Protein AF-A0A6V7K6Q7-F1 (afdb_monomer)

Mean predicted aligned error: 6.96 Å

Structure (mmCIF, N/CA/C/O backbone):
data_AF-A0A6V7K6Q7-F1
#
_entry.id   AF-A0A6V7K6Q7-F1
#
loop_
_atom_site.group_PDB
_atom_site.id
_atom_site.type_symbol
_atom_site.label_atom_id
_atom_site.label_alt_id
_atom_site.label_comp_id
_atom_site.label_asym_id
_atom_site.label_entity_id
_atom_site.label_seq_id
_atom_site.pdbx_PDB_ins_code
_atom_site.Cartn_x
_atom_site.Cartn_y
_atom_site.Cartn_z
_atom_site.occupancy
_atom_site.B_iso_or_equiv
_atom_site.auth_seq_id
_atom_site.auth_comp_id
_atom_site.auth_asym_id
_atom_site.auth_atom_id
_atom_site.pdbx_PDB_model_num
ATOM 1 N N . LEU A 1 1 ? 17.589 23.867 0.047 1.00 34.94 1 LEU A N 1
ATOM 2 C CA . LEU A 1 1 ? 17.918 23.330 -1.289 1.00 34.94 1 LEU A CA 1
ATOM 3 C C . LEU A 1 1 ? 17.128 22.039 -1.434 1.00 34.94 1 LEU A C 1
ATOM 5 O O . LEU A 1 1 ? 17.475 21.078 -0.772 1.00 34.94 1 LEU A O 1
ATOM 9 N N . GLY A 1 2 ? 16.017 22.070 -2.167 1.00 37.06 2 GLY A N 1
ATOM 10 C CA . GLY A 1 2 ? 15.217 20.889 -2.495 1.00 37.06 2 GLY A CA 1
ATOM 11 C C . GLY A 1 2 ? 15.203 20.772 -4.010 1.00 37.06 2 GLY A C 1
ATOM 12 O O . GLY A 1 2 ? 14.920 21.759 -4.696 1.00 37.06 2 GLY A O 1
ATOM 13 N N . GLU A 1 3 ? 15.655 19.635 -4.516 1.00 47.44 3 GLU A N 1
ATOM 14 C CA . GLU A 1 3 ? 15.979 19.444 -5.921 1.00 47.44 3 GLU A CA 1
ATOM 15 C C . GLU A 1 3 ? 14.727 19.420 -6.801 1.00 47.44 3 GLU A C 1
ATOM 17 O O . GLU A 1 3 ? 13.696 18.831 -6.486 1.00 47.44 3 GLU A O 1
ATOM 22 N N . ARG A 1 4 ? 14.841 20.110 -7.937 1.00 48.97 4 ARG A N 1
ATOM 23 C CA . ARG A 1 4 ? 13.902 20.060 -9.053 1.00 48.97 4 ARG A CA 1
ATOM 24 C C . ARG A 1 4 ? 14.129 18.744 -9.793 1.00 48.97 4 ARG A C 1
ATOM 26 O O . ARG A 1 4 ? 15.151 18.620 -10.460 1.00 48.97 4 ARG A O 1
ATOM 33 N N . GLY A 1 5 ? 13.179 17.814 -9.751 1.00 43.09 5 GLY A N 1
ATOM 34 C CA . GLY A 1 5 ? 13.264 16.632 -10.611 1.00 43.09 5 GLY A CA 1
ATOM 35 C C . GLY A 1 5 ? 12.288 15.508 -10.290 1.00 43.09 5 GLY A C 1
ATOM 36 O O . GLY A 1 5 ? 12.715 14.469 -9.819 1.00 43.09 5 GLY A O 1
ATOM 37 N N . SER A 1 6 ? 11.001 15.687 -10.597 1.00 49.94 6 SER A N 1
ATOM 38 C CA . SER A 1 6 ? 10.108 14.545 -10.902 1.00 49.94 6 SER A CA 1
ATOM 39 C C . SER A 1 6 ? 8.822 14.950 -11.626 1.00 49.94 6 SER A C 1
ATOM 41 O O . SER A 1 6 ? 8.219 14.123 -12.296 1.00 49.94 6 SER A O 1
ATOM 43 N N . GLY A 1 7 ? 8.406 16.221 -11.589 1.00 40.91 7 GLY A N 1
ATOM 44 C CA . GLY A 1 7 ? 7.337 16.724 -12.467 1.00 40.91 7 GLY A CA 1
ATOM 45 C C . GLY A 1 7 ? 5.934 16.149 -12.215 1.00 40.91 7 GLY A C 1
ATOM 46 O O . GLY A 1 7 ? 4.991 16.588 -12.868 1.00 40.91 7 GLY A O 1
ATOM 47 N N . GLN A 1 8 ? 5.754 15.249 -11.249 1.00 47.81 8 GLN A N 1
ATOM 48 C CA . GLN A 1 8 ? 4.438 14.865 -10.753 1.00 47.81 8 GLN A CA 1
ATOM 49 C C . GLN A 1 8 ? 4.015 15.877 -9.690 1.00 47.81 8 GLN A C 1
ATOM 51 O O . GLN A 1 8 ? 4.486 15.869 -8.556 1.00 47.81 8 GLN A O 1
ATOM 56 N N . ARG A 1 9 ? 3.145 16.813 -10.080 1.00 43.91 9 ARG A N 1
ATOM 57 C CA . ARG A 1 9 ? 2.329 17.533 -9.100 1.00 43.91 9 ARG A CA 1
ATOM 58 C C . ARG A 1 9 ? 1.417 16.498 -8.448 1.00 43.91 9 ARG A C 1
ATOM 60 O O . ARG A 1 9 ? 0.738 15.789 -9.184 1.00 43.91 9 ARG A O 1
ATOM 67 N N . VAL A 1 10 ? 1.376 16.456 -7.118 1.00 51.34 10 VAL A N 1
ATOM 68 C CA . VAL A 1 10 ? 0.262 15.836 -6.390 1.00 51.34 10 VAL A CA 1
ATOM 69 C C . VAL A 1 10 ? -1.001 16.539 -6.897 1.00 51.34 10 VAL A C 1
ATOM 71 O O . VAL A 1 10 ? -1.166 17.744 -6.691 1.00 51.34 10 VAL A O 1
ATOM 74 N N . GLN A 1 11 ? -1.792 15.860 -7.726 1.00 51.56 11 GLN A N 1
ATOM 75 C CA . GLN A 1 11 ? -3.045 16.400 -8.245 1.00 51.56 11 GLN A CA 1
ATOM 76 C C . GLN A 1 11 ? -4.146 15.998 -7.270 1.00 51.56 11 GLN A C 1
ATOM 78 O O . GLN A 1 11 ? -4.738 14.945 -7.438 1.00 51.56 11 GLN A O 1
ATOM 83 N N . GLY A 1 12 ? -4.389 16.839 -6.265 1.00 63.19 12 GLY A N 1
ATOM 84 C CA . GLY A 1 12 ? -5.390 16.566 -5.238 1.00 63.19 12 GLY A CA 1
ATOM 85 C C . GLY A 1 12 ? -5.274 17.499 -4.030 1.00 63.19 12 GLY A C 1
ATOM 86 O O . GLY A 1 12 ? -4.209 18.102 -3.834 1.00 63.19 12 GLY A O 1
ATOM 87 N N . PRO A 1 13 ? -6.344 17.715 -3.240 1.00 74.50 13 PRO A N 1
ATOM 88 C CA . PRO A 1 13 ? -6.208 18.189 -1.864 1.00 74.50 13 PRO A CA 1
ATOM 89 C C . PRO A 1 13 ? -5.241 17.305 -1.066 1.00 74.50 13 PRO A C 1
ATOM 91 O O . PRO A 1 13 ? -5.173 16.098 -1.253 1.00 74.50 13 PRO A O 1
ATOM 94 N N . VAL A 1 14 ? -4.504 17.911 -0.134 1.00 84.69 14 VAL A N 1
ATOM 95 C CA . VAL A 1 14 ? -3.677 17.146 0.808 1.00 84.69 14 VAL A CA 1
ATOM 96 C C . VAL A 1 14 ? -4.605 16.284 1.667 1.00 84.69 14 VAL A C 1
ATOM 98 O O . VAL A 1 14 ? -5.422 16.822 2.414 1.00 84.69 14 VAL A O 1
ATOM 101 N N . GLN A 1 15 ? -4.488 14.966 1.530 1.00 92.56 15 GLN A N 1
ATOM 102 C CA . GLN A 1 15 ? -5.178 13.982 2.357 1.00 92.56 15 GLN A CA 1
ATOM 103 C C . GLN A 1 15 ? -4.414 13.788 3.677 1.00 92.56 15 GLN A C 1
ATOM 105 O O . GLN A 1 15 ? -3.200 13.585 3.662 1.00 92.56 15 GLN A O 1
ATOM 110 N N . ASP A 1 16 ? -5.110 13.842 4.816 1.00 95.44 16 ASP A N 1
ATOM 111 C CA . ASP A 1 16 ? -4.524 13.530 6.125 1.00 95.44 16 ASP A CA 1
ATOM 112 C C . ASP A 1 16 ? -4.813 12.072 6.503 1.00 95.44 16 ASP A C 1
ATOM 114 O O . ASP A 1 16 ? -5.966 11.660 6.661 1.00 95.44 16 ASP A O 1
ATOM 118 N N . PHE A 1 17 ? -3.748 11.284 6.657 1.00 95.62 17 PHE A N 1
ATOM 119 C CA . PHE A 1 17 ? -3.834 9.862 6.988 1.00 95.62 17 PHE A CA 1
ATOM 120 C C . PHE A 1 17 ? -4.597 9.599 8.293 1.00 95.62 17 PHE A C 1
ATOM 122 O O . PHE A 1 17 ? -5.417 8.681 8.358 1.00 95.62 17 PHE A O 1
ATOM 129 N N . ASN A 1 18 ? -4.349 10.391 9.339 1.00 96.06 18 ASN A N 1
ATOM 130 C CA . ASN A 1 18 ? -4.951 10.155 10.645 1.00 96.06 18 ASN A CA 1
ATOM 131 C C . ASN A 1 18 ? -6.439 10.493 10.633 1.00 96.06 18 ASN A C 1
ATOM 133 O O . ASN A 1 18 ? -7.230 9.724 11.180 1.00 96.06 18 ASN A O 1
ATOM 137 N N . GLU A 1 19 ? -6.833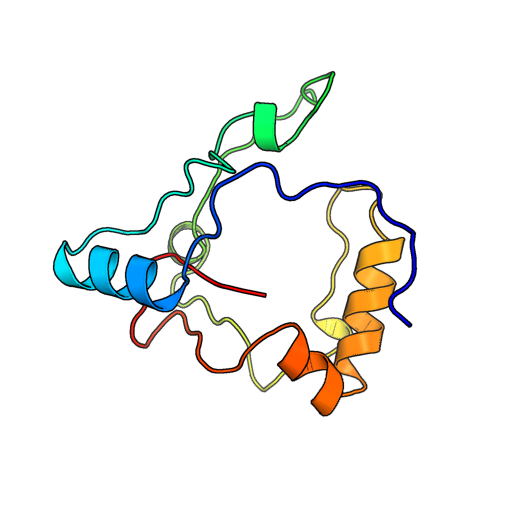 11.588 9.983 1.00 97.00 19 GLU A N 1
ATOM 138 C CA . GLU A 1 19 ? -8.242 11.950 9.825 1.00 97.00 19 GLU A CA 1
ATOM 139 C C . GLU A 1 19 ? -9.006 10.883 9.033 1.00 97.00 19 GLU A C 1
ATOM 141 O O . GLU A 1 19 ? -10.045 10.407 9.495 1.00 97.00 19 GLU A O 1
ATOM 146 N N . LEU A 1 20 ? -8.472 10.448 7.887 1.00 97.25 20 LEU A N 1
ATOM 147 C CA . LEU A 1 20 ? -9.103 9.426 7.046 1.00 97.25 20 LEU A CA 1
ATOM 148 C C . LEU A 1 20 ? -9.202 8.071 7.756 1.00 97.25 20 LEU A C 1
ATOM 150 O O . LEU A 1 20 ? -10.257 7.428 7.722 1.00 97.25 20 LEU A O 1
ATOM 154 N N . ARG A 1 21 ? -8.140 7.654 8.461 1.00 97.38 21 ARG A N 1
ATOM 155 C CA . ARG A 1 21 ? -8.142 6.430 9.274 1.00 97.38 21 ARG A CA 1
ATOM 156 C C . ARG A 1 21 ? -9.207 6.501 10.365 1.00 97.38 21 ARG A C 1
ATOM 158 O O . ARG A 1 21 ? -9.991 5.566 10.502 1.00 97.38 21 ARG A O 1
ATOM 165 N N . GLN A 1 22 ? -9.282 7.604 11.112 1.00 97.69 22 GLN A N 1
ATOM 166 C CA . GLN A 1 22 ? -10.280 7.774 12.176 1.00 97.69 22 GLN A CA 1
ATOM 167 C C . GLN A 1 22 ? -11.712 7.794 11.640 1.00 97.69 22 GLN A C 1
ATOM 169 O O . GLN A 1 22 ? -12.592 7.182 12.243 1.00 97.69 22 GLN A O 1
ATOM 174 N N . GLN A 1 23 ? -11.950 8.435 10.495 1.00 97.81 23 GLN A N 1
ATOM 175 C CA . GLN A 1 23 ? -13.259 8.419 9.844 1.00 97.81 23 GLN A CA 1
ATOM 176 C C . GLN A 1 23 ? -13.688 6.985 9.524 1.00 97.81 23 GLN A C 1
ATOM 178 O O . GLN A 1 23 ? -14.757 6.571 9.967 1.00 97.81 23 GLN A O 1
ATOM 183 N N . CYS A 1 24 ? -12.825 6.211 8.861 1.00 98.06 24 CYS A N 1
ATOM 184 C CA . CYS A 1 24 ? -13.101 4.824 8.485 1.00 98.06 24 CYS A CA 1
ATOM 185 C C . CYS A 1 24 ? -13.313 3.909 9.703 1.00 98.06 24 CYS A C 1
ATOM 187 O O . CYS A 1 24 ? -14.255 3.116 9.731 1.00 98.06 24 CYS A O 1
ATOM 189 N N . LEU A 1 25 ? -12.494 4.067 10.749 1.00 97.62 25 LEU A N 1
ATOM 190 C CA . LEU A 1 25 ? -12.681 3.350 12.014 1.00 97.62 25 LEU A CA 1
ATOM 191 C C . LEU A 1 25 ? -14.025 3.698 12.667 1.00 97.62 25 LEU A C 1
ATOM 193 O O . LEU A 1 25 ? -14.714 2.809 13.161 1.00 97.62 25 LEU A O 1
ATOM 197 N N . SER A 1 26 ? -14.422 4.974 12.648 1.00 97.75 26 SER A N 1
ATOM 198 C CA . SER A 1 26 ? -15.679 5.423 13.257 1.00 97.75 26 SER A CA 1
ATOM 199 C C . SER A 1 26 ? -16.926 4.961 12.496 1.00 97.75 26 SER A C 1
ATOM 201 O O . SER A 1 26 ? -17.953 4.686 13.115 1.00 97.75 26 SER A O 1
ATOM 203 N N . SER A 1 27 ? -16.844 4.842 11.168 1.00 97.56 27 SER A N 1
ATOM 204 C CA . SER A 1 27 ? -17.925 4.340 10.314 1.00 97.56 27 SER A CA 1
ATOM 205 C C . SER A 1 27 ? -17.947 2.815 10.189 1.00 97.5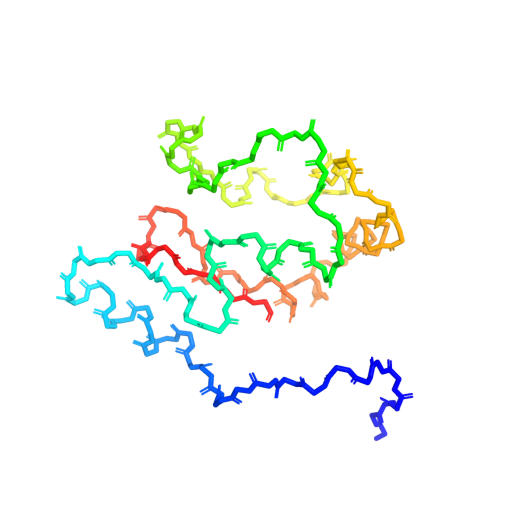6 27 SER A C 1
ATOM 207 O O . SER A 1 27 ? -18.926 2.271 9.679 1.00 97.56 27 SER A O 1
ATOM 209 N N . GLY A 1 28 ? -16.892 2.118 10.629 1.00 96.75 28 GLY A N 1
ATOM 210 C CA . GLY A 1 28 ? -16.737 0.674 10.436 1.00 96.75 28 GLY A CA 1
ATOM 211 C C . GLY A 1 28 ? -16.552 0.281 8.967 1.00 96.75 28 GLY A C 1
ATOM 212 O O . GLY A 1 28 ? -16.924 -0.825 8.578 1.00 96.75 28 GLY A O 1
ATOM 213 N N . SER A 1 29 ? -16.023 1.189 8.143 1.00 97.50 29 SER A N 1
ATOM 214 C CA . SER A 1 29 ? -15.760 0.962 6.720 1.00 97.50 29 SER A CA 1
ATOM 215 C C . SER A 1 29 ? -14.263 0.877 6.439 1.00 97.50 29 SER A C 1
ATOM 217 O O . SER A 1 29 ? -13.442 1.358 7.214 1.00 97.50 29 SER A O 1
ATOM 219 N N . LEU A 1 30 ? -13.901 0.289 5.299 1.00 98.06 30 LEU A N 1
ATOM 220 C CA . LEU A 1 30 ? -12.531 0.330 4.796 1.00 98.06 30 LEU A CA 1
ATOM 221 C C . LEU A 1 30 ? -12.366 1.520 3.853 1.00 98.06 30 LEU A C 1
ATOM 223 O O . LEU A 1 30 ? -13.270 1.827 3.080 1.00 98.06 30 LEU A O 1
ATOM 227 N N . PHE A 1 31 ? -11.208 2.167 3.913 1.00 98.19 31 PHE A N 1
ATOM 228 C CA . PHE A 1 31 ? -10.873 3.304 3.069 1.00 98.19 31 PHE A CA 1
ATOM 229 C C . PHE A 1 31 ? -10.838 2.915 1.587 1.00 98.19 31 PHE A C 1
ATOM 231 O O . PHE A 1 31 ? -10.292 1.869 1.217 1.00 98.19 31 PHE A O 1
ATOM 238 N N . GLU A 1 32 ? -11.400 3.779 0.747 1.00 97.69 32 GLU A N 1
ATOM 239 C CA . GLU A 1 32 ? -11.307 3.736 -0.710 1.00 97.69 32 GLU A CA 1
ATOM 240 C C . GLU A 1 32 ? -10.762 5.079 -1.192 1.00 97.69 32 GLU A C 1
ATOM 242 O O . GLU A 1 32 ? -11.334 6.128 -0.894 1.00 97.69 32 GLU A O 1
ATOM 247 N N . ASP A 1 33 ? -9.649 5.054 -1.925 1.00 95.94 33 ASP A N 1
ATOM 248 C CA . ASP A 1 33 ? -9.019 6.277 -2.408 1.00 95.94 33 ASP A CA 1
ATOM 249 C C . ASP A 1 33 ? -9.707 6.780 -3.683 1.00 95.94 3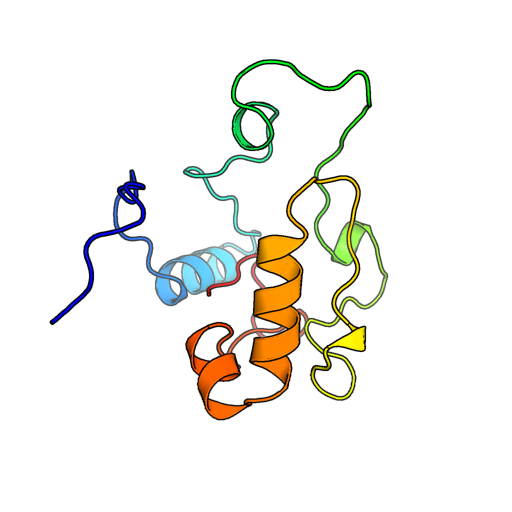3 ASP A C 1
ATOM 251 O O . ASP A 1 33 ? -9.656 6.150 -4.742 1.00 95.94 33 ASP A O 1
ATOM 255 N N . HIS A 1 34 ? -10.358 7.937 -3.588 1.00 93.00 34 HIS A N 1
ATOM 256 C CA . HIS A 1 34 ? -11.001 8.581 -4.731 1.00 93.00 34 HIS A CA 1
ATOM 257 C C . HIS A 1 34 ? -10.000 9.221 -5.705 1.00 93.00 34 HIS A C 1
ATOM 259 O O . HIS A 1 34 ? -10.352 9.426 -6.868 1.00 93.00 34 HIS A O 1
ATOM 265 N N . GLU A 1 35 ? -8.780 9.536 -5.260 1.00 92.00 35 GLU A N 1
ATOM 266 C CA . GLU A 1 35 ? -7.717 10.074 -6.121 1.00 92.00 35 GLU A CA 1
ATOM 267 C C . GLU A 1 35 ? -6.979 8.964 -6.877 1.0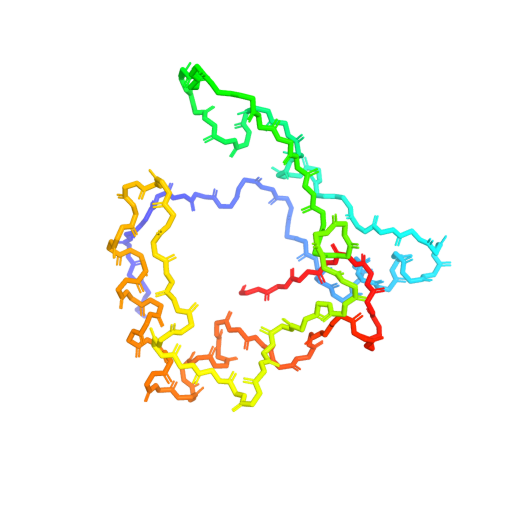0 92.00 35 GLU A C 1
ATOM 269 O O . GLU A 1 35 ? -6.469 9.196 -7.976 1.00 92.00 35 GLU A O 1
ATOM 274 N N . PHE A 1 36 ? -7.001 7.742 -6.340 1.00 93.62 36 PHE A N 1
ATOM 275 C CA . PHE A 1 36 ? -6.428 6.550 -6.958 1.00 93.62 36 PHE A CA 1
ATOM 276 C C . PHE A 1 36 ? -7.407 5.356 -6.930 1.00 93.62 36 PHE A C 1
ATOM 278 O O . PHE A 1 36 ? -7.193 4.370 -6.219 1.00 93.62 36 PHE A O 1
ATOM 285 N N . PRO A 1 37 ? -8.507 5.416 -7.709 1.00 94.75 37 PRO A N 1
ATOM 286 C CA . PRO A 1 37 ? -9.562 4.407 -7.658 1.00 94.75 37 PRO A CA 1
ATOM 287 C C . PRO A 1 37 ? -9.096 3.040 -8.181 1.00 94.75 37 PRO A C 1
ATOM 289 O O . PRO A 1 37 ? -8.268 2.956 -9.086 1.00 94.75 37 PRO A O 1
ATOM 292 N N . ALA A 1 38 ? -9.694 1.955 -7.688 1.00 95.44 38 ALA A N 1
ATOM 293 C CA . ALA A 1 38 ? -9.403 0.574 -8.094 1.00 95.44 38 ALA A CA 1
ATOM 294 C C . ALA A 1 38 ? -9.977 0.212 -9.489 1.00 95.44 38 ALA A C 1
ATOM 296 O O . ALA A 1 38 ? -10.800 -0.691 -9.638 1.00 95.44 38 ALA A O 1
ATOM 297 N N . ILE A 1 39 ? -9.571 0.948 -10.529 1.00 92.00 39 ILE A N 1
ATOM 298 C CA . ILE A 1 39 ? -10.033 0.813 -11.920 1.00 92.00 39 ILE A CA 1
ATOM 299 C C . ILE A 1 39 ? -8.861 0.882 -12.911 1.00 92.00 39 ILE A C 1
ATOM 301 O O . ILE A 1 39 ? -7.755 1.296 -12.568 1.00 92.00 39 ILE A O 1
ATOM 305 N N . ASP A 1 40 ? -9.109 0.506 -14.169 1.00 89.81 40 ASP A N 1
ATOM 306 C CA . ASP A 1 40 ? -8.077 0.409 -15.216 1.00 89.81 40 ASP A CA 1
ATOM 307 C C . ASP A 1 40 ? -7.273 1.706 -15.429 1.00 89.81 40 ASP A C 1
ATOM 309 O O . ASP A 1 40 ? -6.089 1.640 -15.761 1.00 89.81 40 ASP A O 1
ATOM 313 N N . SER A 1 41 ? -7.883 2.882 -15.232 1.00 89.25 41 SER A N 1
ATOM 314 C CA . SER A 1 41 ? -7.201 4.172 -15.422 1.00 89.25 41 SER A CA 1
ATOM 315 C C . SER A 1 41 ? -6.086 4.429 -14.409 1.00 89.25 41 SER A C 1
ATOM 317 O O . SER A 1 41 ? -5.190 5.217 -14.698 1.00 89.25 41 SER A O 1
ATOM 319 N N . SER A 1 42 ? -6.121 3.767 -13.251 1.00 91.75 42 SER A N 1
ATOM 320 C CA . SER A 1 42 ? -5.066 3.850 -12.232 1.00 91.75 42 SER A CA 1
ATOM 321 C C . SER A 1 42 ? -3.880 2.939 -12.554 1.00 91.75 42 SER A C 1
ATOM 323 O O . SER A 1 42 ? -2.780 3.149 -12.052 1.00 91.75 42 SER A O 1
ATOM 325 N N . LEU A 1 43 ? -4.081 1.941 -13.421 1.00 87.50 43 LEU A N 1
ATOM 326 C CA . LEU A 1 43 ? -3.032 1.018 -13.848 1.00 87.50 43 LEU A CA 1
ATOM 327 C C . LEU A 1 43 ? -2.331 1.481 -15.131 1.00 87.50 43 LEU A C 1
ATOM 329 O O . LEU A 1 43 ? -1.118 1.315 -15.265 1.00 87.50 43 LEU A O 1
ATOM 333 N N . TYR A 1 44 ? -3.077 2.030 -16.099 1.00 82.50 44 TYR A N 1
ATOM 334 C CA . TYR A 1 44 ? -2.555 2.284 -17.446 1.00 82.50 44 TYR A CA 1
ATOM 335 C C . TYR A 1 44 ? -3.008 3.627 -18.017 1.00 82.50 44 TYR A C 1
ATOM 337 O O . TYR A 1 44 ? -4.192 3.948 -18.036 1.00 82.50 44 TYR A O 1
ATOM 345 N N . PHE A 1 45 ? -2.068 4.359 -18.620 1.00 74.19 45 PHE A N 1
ATOM 346 C CA . PHE A 1 45 ? -2.355 5.616 -19.325 1.00 74.19 45 PHE A CA 1
ATOM 347 C C . PHE A 1 45 ? -2.837 5.435 -20.772 1.00 74.19 45 PHE A C 1
ATOM 349 O O . PHE A 1 45 ? -3.353 6.381 -21.361 1.00 74.19 45 PHE A O 1
ATOM 356 N N . SER A 1 46 ? -2.616 4.268 -21.391 1.00 72.75 46 SER A N 1
ATOM 357 C CA . SER A 1 46 ? -2.832 4.098 -22.837 1.00 72.75 46 SER A CA 1
ATOM 358 C C . SER A 1 46 ? -3.525 2.794 -23.221 1.00 72.75 46 SER A C 1
ATOM 360 O O . SER A 1 46 ? -4.646 2.828 -23.724 1.00 72.75 46 SER A O 1
ATOM 362 N N . LYS A 1 47 ? -2.879 1.640 -23.024 1.00 72.75 47 LYS A N 1
ATOM 363 C CA . LYS A 1 47 ? -3.403 0.345 -23.471 1.00 72.75 47 LYS A CA 1
ATOM 364 C C . LYS A 1 47 ? -3.538 -0.615 -22.299 1.00 72.75 47 LYS A C 1
ATOM 366 O O . LYS A 1 47 ? -2.549 -0.924 -21.641 1.00 72.75 47 LYS A O 1
ATOM 371 N N . ARG A 1 48 ? -4.754 -1.125 -22.097 1.00 73.25 48 ARG A N 1
ATOM 372 C CA . ARG A 1 48 ? -5.009 -2.230 -21.173 1.00 73.25 48 ARG A CA 1
ATOM 373 C C . ARG A 1 48 ? -4.251 -3.477 -21.667 1.00 73.25 48 ARG A C 1
ATOM 375 O O . ARG A 1 48 ? -4.369 -3.809 -22.852 1.00 73.25 48 ARG A O 1
ATOM 382 N N . PRO A 1 49 ? -3.462 -4.151 -20.817 1.00 73.12 49 PRO A N 1
ATOM 383 C CA . PRO A 1 49 ? -2.863 -5.431 -21.164 1.00 73.12 49 PRO A CA 1
ATOM 384 C C . PRO A 1 49 ? -3.955 -6.475 -21.417 1.00 73.12 49 PRO A C 1
ATOM 386 O O . PRO A 1 49 ? -5.054 -6.386 -20.875 1.00 73.12 49 PRO A O 1
ATOM 389 N N . ASP A 1 50 ? -3.646 -7.482 -22.234 1.00 79.75 50 ASP A N 1
ATOM 390 C CA . ASP A 1 50 ? -4.561 -8.586 -22.568 1.00 79.75 50 ASP A CA 1
ATOM 391 C C . ASP A 1 50 ? -4.633 -9.616 -21.426 1.00 79.75 50 ASP A C 1
ATOM 393 O O . ASP A 1 50 ? -4.355 -10.804 -21.585 1.00 79.75 50 ASP A O 1
ATOM 397 N N . ARG A 1 51 ? -4.869 -9.117 -20.210 1.00 81.06 51 ARG A N 1
ATOM 398 C CA . ARG A 1 51 ? -4.899 -9.882 -18.966 1.00 81.06 51 ARG A CA 1
ATOM 399 C C . ARG A 1 51 ? -6.040 -9.387 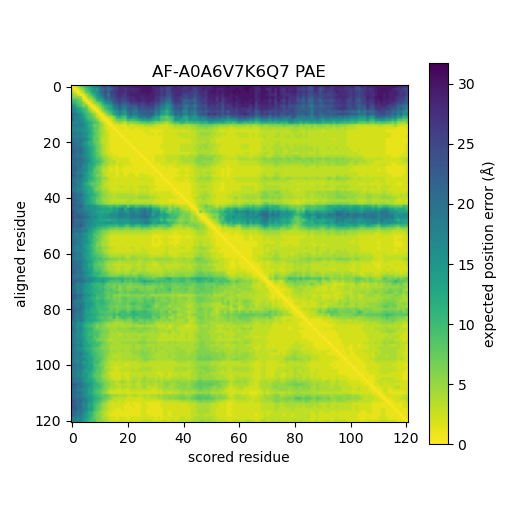-18.093 1.00 81.06 51 ARG A C 1
ATOM 401 O O . ARG A 1 51 ? -6.329 -8.190 -18.029 1.00 81.06 51 ARG A O 1
ATOM 408 N N . TYR A 1 52 ? -6.686 -10.329 -17.418 1.00 86.69 52 TYR A N 1
ATOM 409 C CA . TYR A 1 52 ? -7.671 -10.013 -16.397 1.00 86.69 52 TYR A CA 1
ATOM 410 C C . TYR A 1 52 ? -6.952 -9.615 -15.110 1.00 86.69 52 TYR A C 1
ATOM 412 O O . TYR A 1 52 ? -6.052 -10.324 -14.662 1.00 86.69 52 TYR A O 1
ATOM 420 N N . ILE A 1 53 ? -7.339 -8.473 -14.549 1.00 90.69 53 ILE A N 1
ATOM 421 C CA . ILE A 1 53 ? -6.783 -7.929 -13.314 1.00 90.69 53 ILE A CA 1
ATOM 422 C C . ILE A 1 53 ? -7.949 -7.580 -12.409 1.00 90.69 53 ILE A C 1
ATOM 424 O O . ILE A 1 53 ? -8.931 -6.980 -12.847 1.00 90.69 53 ILE A O 1
ATOM 428 N N . GLU A 1 54 ? -7.812 -7.985 -11.157 1.00 94.12 54 GLU A N 1
ATOM 429 C CA . GLU A 1 54 ? -8.764 -7.767 -10.084 1.00 94.12 54 GLU A CA 1
ATOM 430 C C . GLU A 1 54 ? -8.005 -7.125 -8.924 1.00 94.12 54 GLU A C 1
ATOM 432 O O . GLU A 1 54 ? -6.925 -7.586 -8.547 1.00 94.12 54 GLU A O 1
ATOM 437 N N . TRP A 1 55 ? -8.556 -6.044 -8.381 1.00 96.12 55 TRP A N 1
ATOM 438 C CA . TRP A 1 55 ? -8.016 -5.400 -7.193 1.00 96.12 55 TRP A CA 1
ATOM 439 C C . TRP A 1 55 ? -8.487 -6.164 -5.959 1.00 96.12 55 TRP A C 1
ATOM 441 O O . TRP A 1 55 ? -9.684 -6.382 -5.797 1.00 96.12 55 TRP A O 1
ATOM 451 N N . LYS A 1 56 ? -7.546 -6.555 -5.099 1.00 97.44 56 LYS A N 1
ATOM 452 C CA . LYS A 1 56 ? -7.817 -7.251 -3.839 1.00 97.44 56 LYS A CA 1
ATOM 453 C C . LYS A 1 56 ? -7.024 -6.622 -2.708 1.00 97.44 56 LYS A C 1
ATOM 455 O O . LYS A 1 56 ? -5.855 -6.277 -2.880 1.00 97.44 56 LYS A O 1
ATOM 460 N N . ARG A 1 57 ? -7.645 -6.502 -1.541 1.00 97.81 57 ARG A N 1
ATOM 461 C CA . ARG A 1 57 ? -6.981 -6.156 -0.284 1.00 97.81 57 ARG A CA 1
ATOM 462 C C . ARG A 1 57 ? -6.194 -7.367 0.234 1.00 97.81 57 ARG A C 1
ATOM 464 O O . ARG A 1 57 ? -6.548 -8.502 -0.077 1.00 97.81 57 ARG A O 1
ATOM 471 N N . PRO A 1 58 ? -5.173 -7.173 1.084 1.00 97.12 58 PRO A N 1
ATOM 472 C CA . PRO A 1 58 ? -4.363 -8.283 1.600 1.00 97.12 58 PRO A CA 1
ATOM 473 C C . PRO A 1 58 ? -5.160 -9.390 2.311 1.00 97.12 58 PRO A C 1
ATOM 475 O O . PRO A 1 58 ? -4.861 -10.565 2.115 1.00 97.12 58 PRO A O 1
ATOM 478 N N . PHE A 1 59 ? -6.228 -9.043 3.037 1.00 96.50 59 PHE A N 1
ATOM 479 C CA . PHE A 1 59 ? -7.136 -10.012 3.675 1.00 96.50 59 PHE A CA 1
ATOM 480 C C . PHE A 1 59 ? -7.966 -10.856 2.691 1.00 96.50 59 PHE A C 1
ATOM 482 O O . PHE A 1 59 ? -8.533 -11.871 3.075 1.00 96.50 59 PHE A O 1
ATOM 489 N N . GLU A 1 60 ? -8.048 -10.461 1.420 1.00 97.44 60 GLU A N 1
ATOM 490 C CA . GLU A 1 60 ? -8.697 -11.245 0.359 1.00 97.44 60 GLU A CA 1
ATOM 491 C C . GLU A 1 60 ? -7.705 -12.189 -0.348 1.00 97.44 60 GLU A C 1
ATOM 493 O O . GLU A 1 60 ? -8.093 -12.961 -1.228 1.00 97.44 60 GLU A O 1
ATOM 498 N N . ILE A 1 61 ? -6.417 -12.104 0.010 1.00 96.88 61 ILE A N 1
ATOM 499 C CA . ILE A 1 61 ? -5.308 -12.860 -0.588 1.00 96.88 61 ILE A CA 1
ATOM 500 C C . ILE A 1 61 ? -4.727 -13.862 0.419 1.00 96.88 61 ILE A C 1
ATOM 502 O O . ILE A 1 61 ? -4.373 -14.975 0.032 1.00 96.88 61 ILE A O 1
ATOM 506 N N . ALA A 1 62 ? -4.624 -13.481 1.694 1.00 95.69 62 ALA A N 1
ATOM 507 C CA . ALA A 1 62 ? -4.051 -14.295 2.762 1.00 95.69 62 ALA A CA 1
ATOM 508 C C . ALA A 1 62 ? -4.878 -14.196 4.054 1.00 95.69 62 ALA A C 1
ATOM 510 O O . ALA A 1 62 ? -5.429 -13.141 4.356 1.00 95.69 62 ALA A O 1
ATOM 511 N N . ASP A 1 63 ? -4.905 -15.278 4.840 1.00 94.25 63 ASP A N 1
ATOM 512 C CA . ASP A 1 63 ? -5.690 -15.359 6.084 1.00 94.25 63 ASP A CA 1
ATOM 513 C C . ASP A 1 63 ? -5.172 -14.425 7.193 1.00 94.25 63 ASP A C 1
ATOM 515 O O . ASP A 1 63 ? -5.948 -13.926 8.004 1.00 94.25 63 ASP A O 1
ATOM 519 N N . ASN A 1 64 ? -3.856 -14.196 7.244 1.00 93.81 64 ASN A N 1
ATOM 520 C CA . ASN A 1 64 ? -3.204 -13.342 8.239 1.00 93.81 64 ASN A CA 1
ATOM 521 C C . ASN A 1 64 ? -2.140 -12.454 7.569 1.00 93.81 64 ASN A C 1
ATOM 523 O O . ASN A 1 64 ? -0.947 -12.764 7.653 1.00 93.81 64 ASN A O 1
ATOM 527 N N . PRO A 1 65 ? -2.543 -11.406 6.827 1.00 95.19 65 PRO A N 1
ATOM 528 C CA . PRO A 1 65 ? -1.600 -10.507 6.183 1.00 95.19 65 PRO A CA 1
ATOM 529 C C . PRO A 1 65 ? -0.806 -9.731 7.236 1.00 95.19 65 PRO A C 1
ATOM 531 O O . PRO A 1 65 ? -1.352 -9.246 8.221 1.00 95.19 65 PRO A O 1
ATOM 534 N N . GLN A 1 66 ? 0.492 -9.596 6.999 1.00 92.88 66 GLN A N 1
ATOM 535 C CA . GLN A 1 66 ? 1.417 -8.866 7.858 1.00 92.88 66 GLN A CA 1
ATOM 536 C C . GLN A 1 66 ? 2.137 -7.830 7.006 1.00 92.88 66 GLN A C 1
ATOM 538 O O . GLN A 1 66 ? 2.508 -8.122 5.869 1.00 92.88 66 GLN A O 1
ATOM 543 N N . LEU A 1 67 ? 2.326 -6.622 7.542 1.00 91.19 67 LEU A N 1
ATOM 544 C CA . LEU A 1 67 ? 3.052 -5.575 6.820 1.00 91.19 67 LEU A CA 1
ATOM 545 C C . LEU A 1 67 ? 4.549 -5.901 6.780 1.00 91.19 67 LEU A C 1
ATOM 547 O O . LEU A 1 67 ? 5.188 -5.745 5.745 1.00 91.19 67 LEU A O 1
ATOM 551 N N . PHE A 1 68 ? 5.065 -6.428 7.892 1.00 89.56 68 PHE A N 1
ATOM 552 C CA . PHE A 1 68 ? 6.434 -6.896 8.053 1.00 89.56 68 PHE A CA 1
ATOM 553 C C . PHE A 1 68 ? 6.435 -8.182 8.879 1.00 89.56 68 PHE A C 1
ATOM 555 O O . PHE A 1 68 ? 5.750 -8.262 9.898 1.00 89.56 68 PHE A O 1
ATOM 562 N N . VAL A 1 69 ? 7.212 -9.182 8.463 1.00 85.69 69 VAL A N 1
ATOM 563 C CA . VAL A 1 69 ? 7.394 -10.440 9.201 1.00 85.69 69 VAL A CA 1
ATOM 564 C C . VAL A 1 69 ? 8.850 -10.511 9.629 1.00 85.69 69 VAL A C 1
ATOM 566 O O . VAL A 1 69 ? 9.736 -10.557 8.786 1.00 85.69 69 VAL A O 1
ATOM 569 N N . GLU A 1 70 ? 9.099 -10.490 10.940 1.00 84.75 70 GLU A N 1
ATOM 570 C CA . GLU A 1 70 ? 10.457 -10.523 11.517 1.00 84.75 70 GLU A CA 1
ATOM 571 C C . GLU A 1 70 ? 11.380 -9.373 11.047 1.00 84.75 70 GLU A C 1
ATOM 573 O O . GLU A 1 70 ? 12.606 -9.473 11.107 1.00 84.75 70 GLU A O 1
ATOM 578 N N . GLY A 1 71 ? 10.789 -8.245 10.635 1.00 86.94 71 GLY A N 1
ATOM 579 C CA . GLY A 1 71 ? 11.489 -7.048 10.169 1.00 86.94 71 GLY A CA 1
ATOM 580 C C . GLY A 1 71 ? 11.332 -6.821 8.667 1.00 86.94 71 GLY A C 1
ATOM 581 O O . GLY A 1 71 ? 10.339 -7.223 8.065 1.00 86.94 71 GLY A O 1
ATOM 582 N N . PHE A 1 72 ? 12.305 -6.128 8.080 1.00 88.06 72 PHE A N 1
ATOM 583 C CA . PHE A 1 72 ? 12.363 -5.833 6.651 1.00 88.06 72 PHE A CA 1
ATOM 584 C C . PHE A 1 72 ? 13.753 -6.137 6.103 1.00 88.06 72 PHE A C 1
ATOM 586 O O . PHE A 1 72 ? 14.779 -5.941 6.760 1.00 88.06 72 PHE A O 1
ATOM 593 N N . SER A 1 73 ? 13.784 -6.607 4.868 1.00 90.31 73 SER A N 1
ATOM 594 C CA . SER A 1 73 ? 14.979 -7.080 4.202 1.00 90.31 73 SER A CA 1
ATOM 595 C C . SER A 1 73 ? 14.902 -6.816 2.711 1.00 90.31 73 SER A C 1
ATOM 597 O O . SER A 1 73 ? 13.846 -6.863 2.085 1.00 90.31 73 SER A O 1
ATOM 599 N N . ARG A 1 74 ? 16.066 -6.653 2.084 1.00 87.31 74 ARG A N 1
ATOM 600 C CA . ARG A 1 74 ? 16.168 -6.586 0.622 1.00 87.31 74 ARG A CA 1
ATOM 601 C C . ARG A 1 74 ? 15.612 -7.835 -0.072 1.00 87.31 74 ARG A C 1
ATOM 603 O O . ARG A 1 74 ? 15.341 -7.783 -1.264 1.00 87.31 74 ARG A O 1
ATOM 610 N N . PHE A 1 75 ? 15.505 -8.956 0.648 1.00 87.44 75 PHE A N 1
ATOM 611 C CA . PHE A 1 75 ? 14.943 -10.207 0.133 1.00 87.44 75 PHE A CA 1
ATOM 612 C C . PHE A 1 75 ? 13.409 -10.205 0.083 1.00 87.44 75 PHE A C 1
ATOM 614 O O . PHE A 1 75 ? 12.843 -11.035 -0.628 1.00 87.44 75 PHE A O 1
ATOM 621 N N . ASP A 1 76 ? 12.759 -9.254 0.758 1.00 87.50 76 ASP A N 1
ATOM 622 C CA . ASP A 1 76 ? 11.301 -9.083 0.739 1.00 87.50 76 ASP A CA 1
ATOM 623 C C . ASP A 1 76 ? 10.831 -8.339 -0.523 1.00 87.50 76 ASP A C 1
ATOM 625 O O . ASP A 1 76 ? 9.641 -8.280 -0.821 1.00 87.50 76 ASP A O 1
ATOM 629 N N . VAL A 1 77 ? 11.770 -7.789 -1.302 1.00 85.00 77 VAL A N 1
ATOM 630 C CA . VAL A 1 77 ? 11.493 -7.073 -2.549 1.00 85.00 77 VAL A CA 1
ATOM 631 C C . VAL A 1 77 ? 11.654 -8.022 -3.733 1.00 85.00 77 VAL A C 1
ATOM 633 O O . VAL A 1 77 ? 12.766 -8.395 -4.110 1.00 85.00 77 VAL A O 1
ATOM 636 N N . GLN A 1 78 ? 10.535 -8.388 -4.354 1.00 87.06 78 GLN A N 1
ATOM 637 C CA . GLN A 1 78 ? 10.503 -9.239 -5.542 1.00 87.06 78 GLN A CA 1
ATOM 638 C C . GLN A 1 78 ? 9.833 -8.512 -6.706 1.00 87.06 78 GLN A C 1
ATOM 640 O O . GLN A 1 78 ? 8.777 -7.904 -6.547 1.00 87.06 78 GLN A O 1
ATOM 645 N N . GLN A 1 79 ? 10.455 -8.573 -7.887 1.00 87.88 79 GLN A N 1
ATOM 646 C CA . GLN A 1 79 ? 9.902 -7.946 -9.083 1.00 87.88 79 GLN A CA 1
ATOM 647 C C . GLN A 1 79 ? 8.688 -8.717 -9.586 1.00 87.88 79 GLN A C 1
ATOM 649 O O . GLN A 1 79 ? 8.765 -9.917 -9.849 1.00 87.88 79 GLN A O 1
ATOM 654 N N . GLY A 1 80 ? 7.579 -7.993 -9.730 1.00 89.00 80 GLY A N 1
ATOM 655 C CA . GLY A 1 80 ? 6.402 -8.469 -10.439 1.00 89.00 80 GLY A CA 1
ATOM 656 C C . GLY A 1 80 ? 6.579 -8.376 -11.955 1.00 89.00 80 GLY A C 1
ATOM 657 O O . GLY A 1 80 ? 7.676 -8.461 -12.499 1.00 89.00 80 GLY A O 1
ATOM 658 N N . GLU A 1 81 ? 5.476 -8.172 -12.667 1.00 85.56 81 GLU A N 1
ATOM 659 C CA . GLU A 1 81 ? 5.490 -8.115 -14.136 1.00 85.56 81 GLU A CA 1
ATOM 660 C C . GLU A 1 81 ? 5.800 -6.719 -14.696 1.00 85.56 81 GLU A C 1
ATOM 662 O O . GLU A 1 81 ? 5.933 -6.553 -15.911 1.00 85.56 81 GLU A O 1
ATOM 667 N N . LEU A 1 82 ? 5.903 -5.707 -13.827 1.00 83.00 82 LEU A N 1
ATOM 668 C CA . LEU A 1 82 ? 6.177 -4.333 -14.227 1.00 83.00 82 LEU A CA 1
ATOM 669 C C . LEU A 1 82 ? 7.681 -4.117 -14.474 1.00 83.00 82 LEU A C 1
ATOM 671 O O . LEU A 1 82 ? 8.550 -4.710 -13.837 1.00 83.00 82 LEU A O 1
ATOM 675 N N . GLY A 1 83 ? 7.999 -3.261 -15.448 1.00 82.62 83 GLY A N 1
ATOM 676 C CA . GLY A 1 83 ? 9.369 -2.884 -15.817 1.00 82.62 83 GLY A CA 1
ATOM 677 C C . GLY A 1 83 ? 9.990 -1.829 -14.894 1.00 82.62 83 GLY A C 1
ATOM 678 O O . GLY A 1 83 ? 10.654 -0.912 -15.371 1.00 82.62 83 GLY A O 1
ATOM 679 N N . ASP A 1 84 ? 9.743 -1.918 -13.592 1.00 88.38 84 ASP A N 1
ATOM 680 C CA . ASP A 1 84 ? 10.085 -0.932 -12.562 1.00 88.38 84 ASP A CA 1
ATOM 681 C C . ASP A 1 84 ? 11.253 -1.378 -11.667 1.00 88.38 84 ASP A C 1
ATOM 683 O O . ASP A 1 84 ? 11.416 -0.902 -10.546 1.00 88.38 84 ASP A O 1
ATOM 687 N N . CYS A 1 85 ? 12.130 -2.249 -12.176 1.00 90.12 85 CYS A N 1
ATOM 688 C CA . CYS A 1 85 ? 13.286 -2.771 -11.437 1.00 90.12 85 CYS A CA 1
ATOM 689 C C . CYS A 1 85 ? 14.180 -1.681 -10.813 1.00 90.12 85 CYS A C 1
ATOM 691 O O . CYS A 1 85 ? 14.816 -1.914 -9.787 1.00 90.12 85 CYS A O 1
ATOM 693 N N . TRP A 1 86 ? 14.212 -0.483 -11.407 1.00 93.12 86 TRP A N 1
ATOM 694 C CA . TRP A 1 86 ? 14.920 0.684 -10.882 1.00 93.12 86 TRP A CA 1
ATOM 695 C C . TRP A 1 86 ? 14.348 1.169 -9.540 1.00 93.12 86 TRP A C 1
ATOM 697 O O . TRP A 1 86 ? 15.116 1.561 -8.663 1.00 93.12 86 TRP A O 1
ATOM 707 N N . LEU A 1 87 ? 13.027 1.100 -9.354 1.00 92.12 87 LEU A N 1
ATOM 708 C CA . LEU A 1 87 ? 12.352 1.444 -8.104 1.00 92.12 87 LEU A CA 1
ATOM 709 C C . LEU A 1 87 ? 12.597 0.356 -7.060 1.00 92.12 87 LEU A C 1
ATOM 711 O O . LEU A 1 87 ? 12.995 0.655 -5.937 1.00 92.12 87 LEU A O 1
ATOM 715 N N . LEU A 1 88 ? 12.444 -0.911 -7.446 1.00 90.56 88 LEU A N 1
ATOM 716 C CA . LEU A 1 88 ? 12.662 -2.037 -6.538 1.00 90.56 88 LEU A CA 1
ATOM 717 C C . LEU A 1 88 ? 14.098 -2.081 -6.017 1.00 90.56 88 LEU A C 1
ATOM 719 O O . LEU A 1 88 ? 14.305 -2.305 -4.830 1.00 90.56 88 LEU A O 1
ATOM 723 N N . ALA A 1 89 ? 15.092 -1.803 -6.865 1.00 91.12 89 ALA A N 1
ATOM 724 C CA . ALA A 1 89 ? 16.483 -1.699 -6.434 1.00 91.12 89 ALA A CA 1
ATOM 725 C C . ALA A 1 89 ? 16.691 -0.580 -5.396 1.00 91.12 89 ALA A C 1
ATOM 727 O O . ALA A 1 89 ? 17.462 -0.753 -4.450 1.00 91.12 89 ALA A O 1
ATOM 728 N N . ALA A 1 90 ? 15.993 0.552 -5.541 1.00 93.62 90 ALA A N 1
ATOM 729 C CA . ALA A 1 90 ? 16.037 1.637 -4.565 1.00 93.62 90 ALA A CA 1
ATOM 730 C C . ALA A 1 90 ? 15.396 1.227 -3.228 1.00 93.62 90 ALA A C 1
ATOM 732 O O . ALA A 1 90 ? 16.012 1.430 -2.183 1.00 93.62 90 ALA A O 1
ATOM 733 N N . VAL A 1 91 ? 14.221 0.586 -3.256 1.00 92.31 91 VAL A N 1
ATOM 734 C CA . VAL A 1 91 ? 13.538 0.084 -2.049 1.00 92.31 91 VAL A CA 1
ATOM 735 C C . VAL A 1 91 ? 14.382 -0.982 -1.348 1.00 92.31 91 VAL A C 1
ATOM 737 O O . VAL A 1 91 ? 14.591 -0.900 -0.140 1.00 92.31 91 VAL A O 1
ATOM 740 N N . ALA A 1 92 ? 14.958 -1.935 -2.087 1.00 92.50 92 ALA A N 1
ATOM 741 C CA . ALA A 1 92 ? 15.831 -2.950 -1.498 1.00 92.50 92 ALA A CA 1
ATOM 742 C C . ALA A 1 92 ? 17.067 -2.321 -0.834 1.00 92.50 92 ALA A C 1
ATOM 744 O O . ALA A 1 92 ? 17.443 -2.736 0.259 1.00 92.50 92 ALA A O 1
ATOM 745 N N . 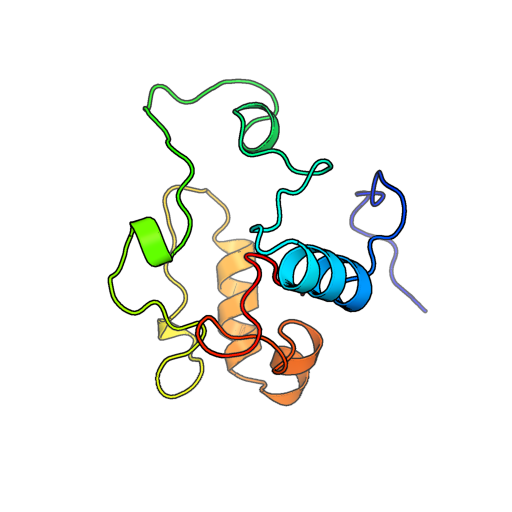ASN A 1 93 ? 17.673 -1.290 -1.432 1.00 93.31 93 ASN A N 1
ATOM 746 C CA . ASN A 1 93 ? 18.763 -0.553 -0.785 1.00 93.31 93 ASN A CA 1
ATOM 747 C C . ASN A 1 93 ? 18.295 0.211 0.460 1.00 93.31 93 ASN A C 1
ATOM 749 O O . ASN A 1 93 ? 19.034 0.271 1.441 1.00 93.31 93 ASN A O 1
ATOM 753 N N . LEU A 1 94 ? 17.076 0.759 0.455 1.00 93.00 94 LEU A N 1
ATOM 754 C CA . LEU A 1 94 ? 16.515 1.481 1.596 1.00 93.00 94 LEU A CA 1
ATOM 755 C C . LEU A 1 94 ? 16.393 0.584 2.837 1.00 93.00 94 LEU A C 1
ATOM 757 O O . LEU A 1 94 ? 16.715 1.029 3.937 1.00 93.00 94 LEU A O 1
ATOM 761 N N . THR A 1 95 ? 16.040 -0.696 2.661 1.00 92.31 95 THR A N 1
ATOM 762 C CA . THR A 1 95 ? 15.975 -1.676 3.770 1.00 92.31 95 THR A CA 1
ATOM 763 C C . THR A 1 95 ? 17.310 -1.862 4.502 1.00 92.31 95 THR A C 1
ATOM 765 O O . THR A 1 95 ? 17.331 -2.269 5.660 1.00 92.31 95 THR A O 1
ATOM 768 N N . MET A 1 96 ? 18.443 -1.521 3.876 1.00 92.50 96 MET A N 1
ATOM 769 C CA . MET A 1 96 ? 19.762 -1.591 4.517 1.00 92.50 96 MET A CA 1
ATOM 770 C C . MET A 1 96 ? 20.038 -0.415 5.469 1.00 92.50 96 MET A C 1
ATOM 772 O O . MET A 1 96 ? 21.030 -0.440 6.199 1.00 92.50 96 MET A O 1
ATOM 776 N N . TYR A 1 97 ? 19.176 0.606 5.483 1.00 94.62 97 TYR A N 1
ATOM 777 C CA . TYR A 1 97 ? 19.321 1.815 6.291 1.00 94.62 97 TYR A CA 1
ATOM 778 C C . TYR A 1 97 ? 18.036 2.089 7.091 1.00 94.62 97 TYR A C 1
ATOM 780 O O . TYR A 1 97 ? 17.253 2.952 6.697 1.00 94.62 97 TYR A O 1
ATOM 788 N N . PRO A 1 98 ? 17.830 1.430 8.252 1.00 91.31 98 PRO A N 1
ATOM 789 C CA . PRO A 1 98 ? 16.585 1.519 9.029 1.00 91.31 98 PRO A CA 1
ATOM 790 C C . PRO A 1 98 ? 16.092 2.949 9.299 1.00 91.31 98 PRO A C 1
ATOM 792 O O . PRO A 1 98 ? 14.917 3.250 9.142 1.00 91.31 98 PRO A O 1
ATOM 795 N N . HIS A 1 99 ? 17.003 3.869 9.625 1.00 92.81 99 HIS A N 1
ATOM 796 C CA . HIS A 1 99 ? 16.664 5.272 9.889 1.00 92.81 99 HIS A CA 1
ATOM 797 C C . HIS A 1 99 ? 16.110 6.035 8.673 1.00 92.81 99 HIS A C 1
ATOM 799 O O . HIS A 1 99 ? 15.380 7.005 8.857 1.00 92.81 99 HIS A O 1
ATOM 805 N N . LEU A 1 100 ? 16.491 5.646 7.451 1.00 94.44 100 LEU A N 1
ATOM 806 C CA . LEU A 1 100 ? 15.922 6.196 6.218 1.00 94.44 100 LEU A CA 1
ATOM 807 C C . LEU A 1 100 ? 14.653 5.442 5.840 1.00 94.44 100 LEU A C 1
ATOM 809 O O . LEU A 1 100 ? 13.702 6.057 5.377 1.00 94.44 100 LEU A O 1
ATOM 813 N N . PHE A 1 101 ? 14.631 4.128 6.069 1.00 93.06 101 PHE A N 1
ATOM 814 C CA . PHE A 1 101 ? 13.460 3.300 5.825 1.00 93.06 101 PHE A CA 1
ATOM 815 C C . PHE A 1 101 ? 12.236 3.837 6.566 1.00 93.06 101 PHE A C 1
ATOM 817 O O . PHE A 1 101 ? 11.227 4.110 5.929 1.00 93.06 101 PHE A O 1
ATOM 824 N N . PHE A 1 102 ? 12.354 4.127 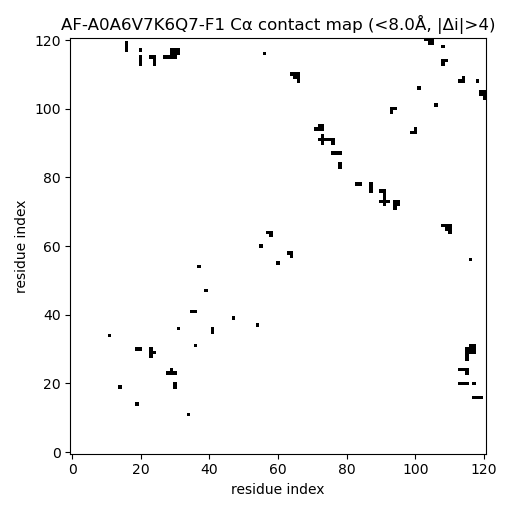7.863 1.00 93.06 102 PHE A N 1
ATOM 825 C CA . PHE A 1 102 ? 11.237 4.648 8.660 1.00 93.06 102 PHE A CA 1
ATOM 826 C C . PHE A 1 102 ? 10.824 6.094 8.346 1.00 93.06 102 PHE A C 1
ATOM 828 O O . PHE A 1 102 ? 9.796 6.553 8.834 1.00 93.06 102 PHE A O 1
ATOM 835 N N . GLN A 1 103 ? 11.592 6.819 7.525 1.00 94.06 103 GLN A N 1
ATOM 836 C CA . GLN A 1 103 ? 11.148 8.111 6.979 1.00 94.06 103 GLN A CA 1
ATOM 837 C C . GLN A 1 103 ? 10.234 7.951 5.762 1.00 94.06 103 GLN A C 1
ATOM 839 O O . GLN A 1 103 ? 9.560 8.908 5.403 1.00 94.06 103 GLN A O 1
ATOM 844 N N . VAL A 1 104 ? 10.249 6.776 5.126 1.00 94.25 104 VAL A N 1
ATOM 845 C CA . VAL A 1 104 ? 9.450 6.440 3.936 1.00 94.25 104 VAL A CA 1
ATOM 846 C C . VAL A 1 104 ? 8.357 5.426 4.268 1.00 94.25 104 VAL A C 1
ATOM 848 O O . VAL A 1 104 ? 7.335 5.379 3.606 1.00 94.25 104 VAL A O 1
ATOM 851 N N . VAL A 1 105 ? 8.560 4.572 5.271 1.00 93.94 105 VAL A N 1
ATOM 852 C CA . VAL A 1 105 ? 7.551 3.618 5.738 1.00 93.94 105 VAL A CA 1
ATOM 853 C C . VAL A 1 105 ? 7.391 3.771 7.247 1.00 93.94 105 VAL A C 1
ATOM 855 O O . VAL A 1 105 ? 8.138 3.156 8.012 1.00 93.94 105 VAL A O 1
ATOM 858 N N . PRO A 1 106 ? 6.461 4.627 7.695 1.00 92.94 106 PRO A N 1
ATOM 859 C CA . PRO A 1 106 ? 6.224 4.860 9.114 1.00 92.94 106 PRO A CA 1
ATOM 860 C C . PRO A 1 106 ? 5.762 3.594 9.847 1.00 92.94 106 PRO A C 1
ATOM 862 O O . PRO A 1 106 ? 5.000 2.792 9.305 1.00 92.94 106 PRO A O 1
ATOM 865 N N . GLU A 1 107 ? 6.211 3.431 11.094 1.00 90.50 107 GLU A N 1
ATOM 866 C CA . GLU A 1 107 ? 5.961 2.244 11.934 1.00 90.50 107 GLU A CA 1
ATOM 867 C C . GLU A 1 107 ? 4.554 2.205 12.561 1.00 90.50 107 GLU A C 1
ATOM 869 O O . GLU A 1 107 ? 4.202 1.248 13.244 1.00 90.50 107 GLU A O 1
ATOM 874 N N . ASP A 1 108 ? 3.728 3.232 12.355 1.00 90.94 108 ASP A N 1
ATOM 875 C CA . ASP A 1 108 ? 2.416 3.398 12.997 1.00 90.94 108 ASP A CA 1
ATOM 876 C C . ASP A 1 108 ? 1.258 2.722 12.232 1.00 90.94 108 ASP A C 1
ATOM 878 O O . ASP A 1 108 ? 0.093 3.139 12.330 1.00 90.94 108 ASP A O 1
ATOM 882 N N . GLN A 1 109 ? 1.585 1.677 11.465 1.00 93.56 109 GLN A N 1
ATOM 883 C CA . GLN A 1 109 ? 0.706 1.022 10.499 1.00 93.56 109 GLN A CA 1
ATOM 884 C C . GLN 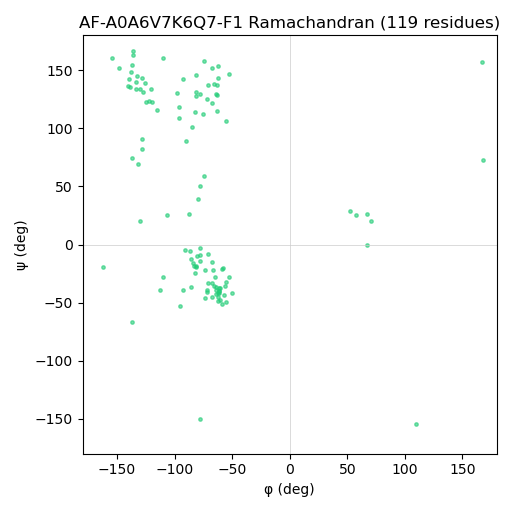A 1 109 ? 0.754 -0.501 10.647 1.00 93.56 109 GLN A C 1
ATOM 886 O O . GLN A 1 109 ? 1.825 -1.098 10.725 1.00 93.56 109 GLN A O 1
ATOM 891 N N . SER A 1 110 ? -0.412 -1.147 10.656 1.00 93.94 110 SER A N 1
ATOM 892 C CA . SER A 1 110 ? -0.541 -2.598 10.808 1.00 93.94 110 SER A CA 1
ATOM 893 C C . SER A 1 110 ? -1.837 -3.099 10.165 1.00 93.94 110 SER A C 1
ATOM 895 O O . SER A 1 110 ? -2.773 -2.331 9.935 1.00 93.94 110 SER A O 1
ATOM 897 N N . PHE A 1 111 ? -1.893 -4.401 9.879 1.00 94.75 111 PHE A N 1
ATOM 898 C CA . PHE A 1 111 ? -3.133 -5.094 9.517 1.00 94.75 111 PHE A CA 1
ATOM 899 C C . PHE A 1 111 ? -3.948 -5.529 10.743 1.00 94.75 111 PHE A C 1
ATOM 901 O O . PHE A 1 111 ? -5.129 -5.828 10.602 1.00 94.75 111 PHE A O 1
ATOM 908 N N . GLU A 1 112 ? -3.346 -5.551 11.934 1.00 91.00 112 GLU A N 1
ATOM 909 C CA . GLU A 1 112 ? -3.994 -6.027 13.162 1.00 91.00 112 GLU A CA 1
ATOM 910 C C . GLU A 1 112 ? -4.607 -4.876 13.969 1.00 91.00 112 GLU A C 1
ATOM 912 O O . GLU A 1 112 ? -5.794 -4.889 14.299 1.00 91.00 112 GLU A O 1
ATOM 917 N N . GLU A 1 113 ? -3.809 -3.852 14.272 1.00 91.69 113 GLU A N 1
ATOM 918 C CA . GLU A 1 113 ? -4.221 -2.736 15.123 1.00 91.69 113 GLU A CA 1
ATOM 919 C C . GLU A 1 113 ? -4.670 -1.530 14.297 1.00 91.69 113 GLU A C 1
ATOM 921 O O . GLU A 1 113 ? -3.955 -1.069 13.408 1.00 91.69 113 GLU A O 1
ATOM 926 N N . ASN A 1 114 ? -5.844 -0.976 14.626 1.00 93.88 114 ASN A N 1
ATOM 927 C CA . ASN A 1 114 ? -6.409 0.215 13.975 1.00 93.88 114 ASN A CA 1
ATOM 928 C C . ASN A 1 114 ? -6.470 0.115 12.438 1.00 93.88 114 ASN A C 1
ATOM 930 O O . ASN A 1 114 ? -6.404 1.132 11.740 1.00 93.88 114 ASN A O 1
ATOM 934 N N . TYR A 1 115 ? -6.606 -1.105 11.912 1.00 96.69 115 TYR A N 1
ATOM 935 C CA . TYR A 1 115 ? -6.716 -1.337 10.482 1.00 96.69 115 TYR A CA 1
ATOM 936 C C . TYR A 1 115 ? -8.031 -0.770 9.947 1.00 96.69 115 TYR A C 1
ATOM 938 O O . TYR A 1 115 ? -9.119 -1.163 10.364 1.00 96.69 115 TYR A O 1
ATOM 946 N N . ALA A 1 116 ? -7.912 0.137 8.981 1.00 97.56 116 ALA A N 1
ATOM 947 C CA . ALA A 1 116 ? -9.045 0.743 8.289 1.00 97.56 116 ALA A CA 1
ATOM 948 C C . ALA A 1 116 ? -8.882 0.689 6.762 1.00 97.56 116 ALA A C 1
ATOM 950 O O . ALA A 1 116 ? -9.485 1.473 6.037 1.00 97.56 116 ALA A O 1
ATOM 951 N N . GLY A 1 117 ? -8.032 -0.213 6.256 1.00 97.31 117 GLY A N 1
ATOM 952 C CA . GLY A 1 117 ? -7.774 -0.343 4.820 1.00 97.31 117 GLY A CA 1
ATOM 953 C C . GLY A 1 117 ? -6.986 0.811 4.193 1.00 97.31 117 GLY A C 1
ATOM 954 O O . GLY A 1 117 ? -7.061 0.968 2.978 1.00 97.31 117 GLY A O 1
ATOM 955 N N . ILE A 1 118 ? -6.251 1.590 4.995 1.00 97.38 118 ILE A N 1
ATOM 956 C CA . ILE A 1 118 ? -5.427 2.735 4.575 1.00 97.38 118 ILE A CA 1
ATOM 957 C C . ILE A 1 118 ? -3.998 2.604 5.119 1.00 97.38 118 ILE A C 1
ATOM 959 O O . ILE A 1 118 ? -3.810 2.143 6.244 1.00 97.38 118 ILE A O 1
ATOM 963 N N . PHE A 1 119 ? -3.021 3.036 4.318 1.00 97.06 119 PHE A N 1
ATOM 964 C CA . PHE A 1 119 ? -1.594 3.135 4.644 1.00 97.06 119 PHE A CA 1
ATOM 965 C C . PHE A 1 119 ? -1.040 4.480 4.134 1.00 97.06 119 PHE A C 1
ATOM 967 O O . PHE A 1 119 ? -1.666 5.116 3.286 1.00 97.06 119 PHE A O 1
ATOM 974 N N . HIS A 1 120 ? 0.122 4.905 4.629 1.00 95.31 120 HIS A N 1
ATOM 975 C CA . HIS A 1 120 ? 0.861 6.100 4.218 1.00 95.31 120 HIS A CA 1
ATOM 976 C C . HIS A 1 120 ? 2.365 5.818 4.090 1.00 95.31 120 HIS A C 1
ATOM 978 O O . HIS A 1 120 ? 2.887 4.878 4.697 1.00 95.31 120 HIS A O 1
ATOM 984 N N . PHE A 1 121 ? 3.029 6.620 3.257 1.00 93.56 121 PHE A N 1
ATOM 985 C CA . PHE A 1 121 ? 4.440 6.520 2.878 1.00 93.56 121 PHE A CA 1
ATOM 986 C C . PHE A 1 121 ? 5.028 7.920 2.656 1.00 93.56 121 PHE A C 1
ATOM 988 O O . PHE A 1 121 ? 4.244 8.814 2.256 1.00 93.56 121 PHE A O 1
#

Nearest PDB structures (foldseek):
  6bjd-assembly4_D  TM=9.846E-01  e=1.522E-09  Homo sapiens
  6bjd-assembly2_B  TM=9.779E-01  e=1.422E-09  Homo sapiens
  6bgp-assembly3_C  TM=9.745E-01  e=2.996E-09  Homo sapiens
  6bjd-assembly1_A  TM=9.426E-01  e=2.285E-09  Homo sapiens
  6bgp-assembly4_D  TM=9.819E-01  e=5.900E-09  Homo sapiens

Radius of gyration: 16.51 Å; Cα contacts (8 Å, |Δi|>4): 76; chains: 1; bounding box: 38×39×39 Å

pLDDT: mean 87.07, std 14.76, range [34.94, 98.19]

Foldseek 3Di:
DDDDDDPDDPPDDDDDQVVQLVVLVVVVAADADPSQHQDPVNVDDDDDPPDDDDDDDVVRVDVADWPDDPADALVVQDDDPDPVVVVSVVLRVCSVPVVSNCVQAPPPDTPPPSHRNDGGD

Secondary structure (DSSP, 8-state):
-----------S----HHHHHHHHHHHT-----SSS-SSHHHH-SS---SS------GGGT-SS--S-SSS--GGG----SSS-HHHHHHHHHHTT-HHHHHHHS-SS--SSSS--S----

Sequence (121 aa):
LGERGSGQRVQGPVQDFNELRQQCLSSGSLFEDHEFPAIDSSLYFSKRPDRYIEWKRPFEIADNPQLFVEGFSRFDVQQGELGDCWLLAAVANLTMYPHLFFQVVPEDQSFEENYAGIFHF

Organism: NCBI:txid1563983

InterPro domains:
  IPR000169 Cysteine peptidase, cysteine active site [PS00139] (79-90)
  IPR001300 Peptidase C2, calpain, catalytic domain [PF00648] (31-121)
  IPR001300 Peptidase C2, calpain, catalytic domain [PS50203] (30-121)
  IPR001300 Peptidase C2, calpain, catalytic domain [SM00230] (12-121)
  IPR022684 Peptidase C2, calpain family [PR00704] (15-38)
  IPR022684 Peptidase C2, calpain family [PR00704] (55-77)
  IPR022684 Peptidase C2, calpain family [PR00704] (79-95)
  IPR022684 Peptidase C2, calpain family [PR00704] (115-121)
  IPR022684 Peptidase C2, calpain family [PTHR10183] (15-121)
  IPR038765 Papain-like cysteine peptidase superfamily [SSF54001] (14-121)

Solvent-accessible surface area (backbone atoms only — not comparable to full-atom values): 8276 Å² total; per-residue (Å²): 143,78,86,90,84,78,90,72,71,84,83,68,81,90,79,54,69,67,62,55,41,50,51,20,56,74,70,74,42,66,54,76,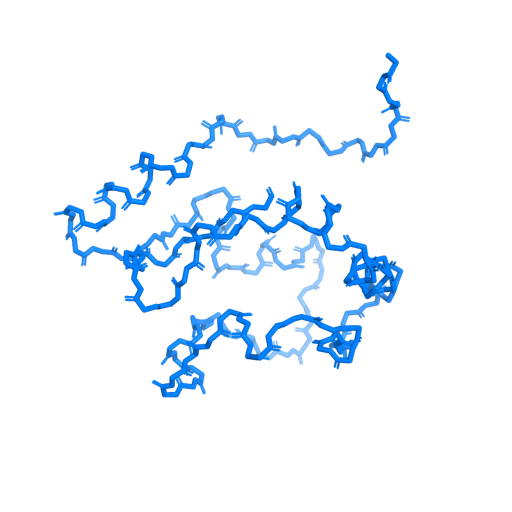52,84,90,62,45,98,50,69,74,68,78,40,95,81,69,83,69,102,64,92,83,79,86,75,59,59,74,79,77,36,98,77,56,66,87,59,74,100,55,76,48,48,84,76,60,72,86,69,95,66,95,50,62,73,55,51,53,49,53,28,56,34,46,77,37,62,81,59,32,48,74,47,47,56,85,92,67,47,65,81,62,91,54,17,70,73,87,77,101